Protein AF-A0A411WS70-F1 (afdb_monomer)

Secondary structure (DSSP, 8-state):
----HHHHHHHHHHHHHHHHHHHHTTPPPPHHHHHHHHHHHHHHTT------HHHHHHHHHHHPPPTTT--HHHHHHHHHHHHHHHHHHHHHH--THHHHHHHHHHHHHHHHHHHHHHHHHTTS---PPPHHHHHHHHT-HHHHHHHHHHHHHHHHHTT-S-GGG---

Solvent-accessible surface area (backbone atoms only — not comparable to full-atom values): 9480 Å² total; per-residue (Å²): 123,36,82,53,65,50,62,51,51,38,48,52,54,51,51,52,52,47,53,50,52,38,47,74,71,70,44,84,72,62,68,68,57,56,51,50,54,52,50,50,55,42,39,58,32,70,43,95,64,89,78,62,58,73,64,52,49,61,48,46,67,71,68,51,68,60,76,92,78,41,51,76,70,52,50,49,51,36,36,56,45,51,24,50,50,27,49,47,49,20,34,71,72,49,44,70,66,30,51,56,50,30,56,45,34,51,43,48,46,39,37,53,50,41,45,50,53,52,35,53,75,72,71,61,65,93,69,86,76,50,74,71,53,51,52,54,33,61,63,31,68,65,35,49,50,49,56,49,50,56,51,50,38,50,56,52,36,76,66,65,87,58,53,68,75,64,80,133

Organism: NCBI:txid321983

Structure (mmCIF, N/CA/C/O backbone):
data_AF-A0A411WS70-F1
#
_entry.id   AF-A0A411WS70-F1
#
loop_
_atom_site.group_PDB
_atom_site.id
_atom_site.type_symbol
_atom_site.label_atom_id
_atom_site.label_alt_id
_atom_site.label_comp_id
_atom_site.label_asym_id
_atom_site.label_entity_id
_atom_site.label_seq_id
_atom_site.pdbx_PDB_ins_code
_atom_site.Cartn_x
_atom_site.Cartn_y
_atom_site.Cartn_z
_atom_site.occupancy
_atom_site.B_iso_or_equiv
_atom_site.auth_seq_id
_atom_site.auth_comp_id
_atom_site.auth_asym_id
_atom_site.auth_atom_id
_atom_site.pdbx_PDB_model_num
ATOM 1 N N . MET A 1 1 ? -17.577 2.729 10.110 1.00 85.44 1 MET A N 1
ATOM 2 C CA . MET A 1 1 ? -16.434 1.959 9.592 1.00 85.44 1 MET A CA 1
ATOM 3 C C . MET A 1 1 ? -16.559 0.561 10.135 1.00 85.44 1 MET A C 1
ATOM 5 O O . MET A 1 1 ? -16.912 0.427 11.304 1.00 85.44 1 MET A O 1
ATOM 9 N N . ILE A 1 2 ? -16.330 -0.433 9.291 1.00 85.75 2 ILE A N 1
ATOM 10 C CA . ILE A 1 2 ? -16.355 -1.852 9.640 1.00 85.75 2 ILE A CA 1
ATOM 11 C C . ILE A 1 2 ? -14.935 -2.362 9.410 1.00 85.75 2 ILE A C 1
ATOM 13 O O . ILE A 1 2 ? -14.418 -2.205 8.312 1.00 85.75 2 ILE A O 1
ATOM 17 N N . PHE A 1 3 ? -14.282 -2.901 10.440 1.00 91.56 3 PHE A N 1
ATOM 18 C CA . PHE A 1 3 ? -12.948 -3.484 10.304 1.00 91.56 3 PHE A CA 1
ATOM 19 C C . PHE A 1 3 ? -12.637 -4.441 11.456 1.00 91.56 3 PHE A C 1
ATOM 21 O O . PHE A 1 3 ? -13.195 -4.324 12.546 1.00 91.56 3 PHE A O 1
ATOM 28 N N . ARG A 1 4 ? -11.707 -5.359 11.203 1.00 94.31 4 ARG A N 1
ATOM 29 C CA . ARG A 1 4 ? -10.916 -6.067 12.210 1.00 94.31 4 ARG A CA 1
ATOM 30 C C . ARG A 1 4 ? -9.586 -5.353 12.397 1.00 94.31 4 ARG A C 1
ATOM 32 O O . ARG A 1 4 ? -8.951 -4.961 11.415 1.00 94.31 4 ARG A O 1
ATOM 39 N N . GLU A 1 5 ? -9.161 -5.201 13.642 1.00 95.06 5 GLU A N 1
ATOM 40 C CA . GLU A 1 5 ? -7.946 -4.478 14.019 1.00 95.06 5 GLU A CA 1
ATOM 41 C C . GLU A 1 5 ? -6.700 -5.100 13.386 1.00 95.06 5 GLU A C 1
ATOM 43 O O . GLU A 1 5 ? -5.849 -4.385 12.866 1.00 95.06 5 GLU A O 1
ATOM 48 N N . THR A 1 6 ? -6.628 -6.433 13.348 1.00 96.06 6 THR A N 1
ATOM 49 C CA . THR A 1 6 ? -5.513 -7.168 12.736 1.00 96.06 6 THR A CA 1
ATOM 50 C C . THR A 1 6 ? -5.367 -6.866 11.248 1.00 96.06 6 THR A C 1
ATOM 52 O O . THR A 1 6 ? -4.271 -6.587 10.771 1.00 96.06 6 THR A O 1
ATOM 55 N N . GLU A 1 7 ? -6.477 -6.890 10.517 1.00 96.44 7 GLU A N 1
ATOM 56 C CA . GLU A 1 7 ? -6.531 -6.614 9.081 1.00 96.44 7 GLU A CA 1
ATOM 57 C C . GLU A 1 7 ? -6.208 -5.141 8.792 1.00 96.44 7 GLU A C 1
ATOM 59 O O . GLU A 1 7 ? -5.398 -4.848 7.912 1.00 96.44 7 GLU A O 1
ATOM 64 N N . LEU A 1 8 ? -6.769 -4.215 9.578 1.00 96.44 8 LEU A N 1
ATOM 65 C CA . LEU A 1 8 ? -6.491 -2.787 9.434 1.00 96.44 8 LEU A CA 1
ATOM 66 C C . LEU A 1 8 ? -5.022 -2.461 9.736 1.00 96.44 8 LEU A C 1
ATOM 68 O O . LEU A 1 8 ? -4.406 -1.705 8.993 1.00 96.44 8 LEU A O 1
ATOM 72 N N . TYR A 1 9 ? -4.443 -3.049 10.784 1.00 97.50 9 TYR A N 1
ATOM 73 C CA . TYR A 1 9 ? -3.028 -2.885 11.117 1.00 97.50 9 TYR A CA 1
ATOM 74 C C . TYR A 1 9 ? -2.123 -3.281 9.950 1.00 97.50 9 TYR A C 1
ATOM 76 O O . TYR A 1 9 ? -1.275 -2.497 9.528 1.00 97.50 9 TYR A O 1
ATOM 84 N N . VAL A 1 10 ? -2.342 -4.475 9.394 1.00 97.19 10 VAL A N 1
ATOM 85 C CA . VAL A 1 10 ? -1.560 -4.990 8.264 1.00 97.19 10 VAL A CA 1
ATOM 86 C C . VAL A 1 10 ? -1.685 -4.065 7.049 1.00 97.19 10 VAL A C 1
ATOM 88 O O . VAL A 1 10 ? -0.673 -3.702 6.449 1.00 97.19 10 VAL A O 1
ATOM 91 N N . ALA A 1 11 ? -2.902 -3.618 6.725 1.00 97.69 11 ALA A N 1
ATOM 92 C CA . ALA A 1 11 ? -3.125 -2.686 5.624 1.00 97.69 11 ALA A CA 1
ATOM 93 C C . ALA A 1 11 ? -2.420 -1.337 5.840 1.00 97.69 11 ALA A C 1
ATOM 95 O O . ALA A 1 11 ? -1.772 -0.834 4.925 1.00 97.69 11 ALA A O 1
ATOM 96 N N . LEU A 1 12 ? -2.493 -0.761 7.045 1.00 97.56 12 LEU A N 1
ATOM 97 C CA . LEU A 1 12 ? -1.859 0.525 7.355 1.00 97.56 12 LEU A CA 1
ATOM 98 C C . LEU A 1 12 ? -0.329 0.449 7.334 1.00 97.56 12 LEU A C 1
ATOM 100 O O . LEU A 1 12 ? 0.316 1.400 6.892 1.00 97.56 12 LEU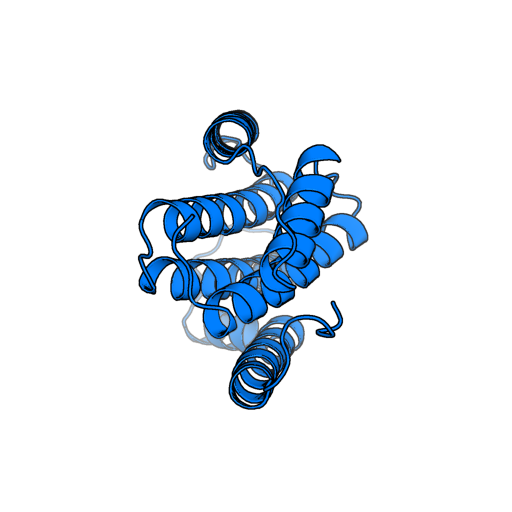 A O 1
ATOM 104 N N . LYS A 1 13 ? 0.263 -0.666 7.781 1.00 97.81 13 LYS A N 1
ATOM 105 C CA . LYS A 1 13 ? 1.712 -0.900 7.675 1.00 97.81 13 LYS A CA 1
ATOM 106 C C . LYS A 1 13 ? 2.153 -0.976 6.217 1.00 97.81 13 LYS A C 1
ATOM 108 O O . LYS A 1 13 ? 3.108 -0.298 5.838 1.00 97.81 13 LYS A O 1
ATOM 113 N N . CYS A 1 14 ? 1.426 -1.743 5.410 1.00 97.50 14 CYS A N 1
ATOM 114 C CA . CYS A 1 14 ? 1.695 -1.908 3.987 1.00 97.50 14 CYS A CA 1
ATOM 115 C C . CYS A 1 14 ? 1.565 -0.581 3.221 1.00 97.50 14 CYS A C 1
ATOM 117 O O . CYS A 1 14 ? 2.519 -0.140 2.582 1.00 97.50 14 CYS A O 1
ATOM 119 N N . ILE A 1 15 ? 0.449 0.135 3.391 1.00 97.25 15 ILE A N 1
ATOM 120 C CA . ILE A 1 15 ? 0.237 1.459 2.787 1.00 97.25 15 ILE A CA 1
ATOM 121 C C . ILE A 1 15 ? 1.281 2.461 3.274 1.00 97.25 15 ILE A C 1
ATOM 123 O O . ILE A 1 15 ? 1.810 3.227 2.477 1.00 97.25 15 ILE A O 1
ATOM 127 N N . GLY A 1 16 ? 1.635 2.443 4.561 1.00 95.69 16 GLY A N 1
ATOM 128 C CA . GLY A 1 16 ? 2.689 3.302 5.093 1.00 95.69 16 GLY A CA 1
ATOM 129 C C . GLY A 1 16 ? 4.023 3.105 4.370 1.00 95.69 16 GLY A C 1
ATOM 130 O O . GLY A 1 16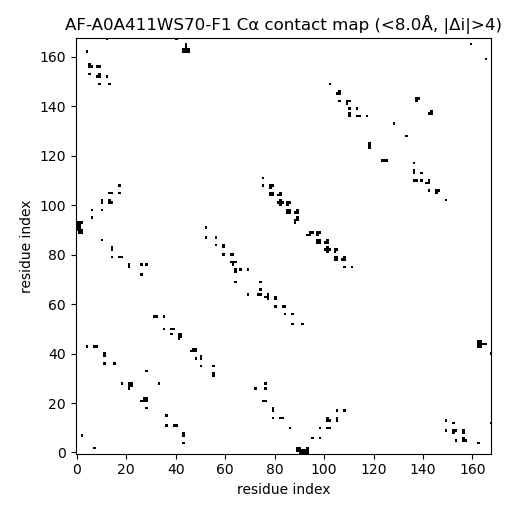 ? 4.674 4.088 4.024 1.00 95.69 16 GLY A O 1
ATOM 131 N N . ARG A 1 17 ? 4.415 1.855 4.094 1.00 95.69 17 ARG A N 1
ATOM 132 C CA . ARG A 1 17 ? 5.625 1.554 3.315 1.00 95.69 17 ARG A CA 1
ATOM 133 C C . ARG A 1 17 ? 5.499 1.964 1.852 1.00 95.69 17 ARG A C 1
ATOM 135 O O . ARG A 1 17 ? 6.454 2.516 1.316 1.00 95.69 17 ARG A O 1
ATOM 142 N N . LEU A 1 18 ? 4.339 1.750 1.236 1.00 95.12 18 LEU A N 1
ATOM 143 C CA . LEU A 1 18 ? 4.078 2.163 -0.143 1.00 95.12 18 LEU A CA 1
ATOM 144 C C . LEU A 1 18 ? 4.190 3.687 -0.305 1.00 95.12 18 LEU A C 1
ATOM 146 O O . LEU A 1 18 ? 4.885 4.163 -1.196 1.00 95.12 18 LEU A O 1
ATOM 150 N N . LEU A 1 19 ? 3.592 4.459 0.606 1.00 94.50 19 LEU A N 1
ATOM 151 C CA . LEU A 1 19 ? 3.695 5.921 0.606 1.00 94.50 19 LEU A CA 1
ATOM 152 C C . LEU A 1 19 ? 5.138 6.396 0.822 1.00 94.50 19 LEU A C 1
ATOM 154 O O . LEU A 1 19 ? 5.601 7.273 0.100 1.00 94.50 19 LEU A O 1
ATOM 158 N N . LEU A 1 20 ? 5.876 5.782 1.754 1.00 93.44 20 LEU A N 1
ATOM 159 C CA . LEU A 1 20 ? 7.298 6.083 1.959 1.00 93.44 20 LEU A CA 1
ATOM 160 C C . LEU A 1 20 ? 8.141 5.773 0.714 1.00 93.44 20 LEU A C 1
ATOM 162 O O . LEU A 1 20 ? 9.077 6.511 0.408 1.00 93.44 20 LEU A O 1
ATOM 166 N N . ASN A 1 21 ? 7.815 4.702 -0.012 1.00 93.81 21 ASN A N 1
ATOM 167 C CA . ASN A 1 21 ? 8.481 4.361 -1.263 1.00 93.81 21 ASN A CA 1
ATOM 168 C C . ASN A 1 21 ? 8.252 5.445 -2.332 1.00 93.81 21 ASN A C 1
ATOM 170 O O . ASN A 1 21 ? 9.220 5.946 -2.907 1.00 93.81 21 ASN A O 1
ATOM 174 N N . LEU A 1 22 ? 7.004 5.888 -2.525 1.00 94.31 22 LEU A N 1
ATOM 175 C CA . LEU A 1 22 ? 6.672 7.006 -3.419 1.00 94.31 22 LEU A CA 1
ATOM 176 C C . LEU A 1 22 ? 7.414 8.296 -3.022 1.00 94.31 22 LEU A C 1
ATOM 178 O O . LEU A 1 22 ? 8.059 8.930 -3.860 1.00 94.31 22 LEU A O 1
ATOM 182 N N . GLU A 1 23 ? 7.415 8.646 -1.734 1.00 92.62 23 GLU A N 1
ATOM 183 C CA . GLU A 1 23 ? 8.122 9.826 -1.220 1.00 92.62 23 GLU A CA 1
ATOM 184 C C . GLU A 1 23 ? 9.638 9.745 -1.450 1.00 92.62 23 GLU A C 1
ATOM 186 O O . GLU A 1 23 ? 10.260 10.737 -1.839 1.00 92.62 23 GLU A O 1
ATOM 191 N N . SER A 1 24 ? 10.245 8.565 -1.274 1.00 92.25 24 SER A N 1
ATOM 192 C CA . SER A 1 24 ? 11.680 8.351 -1.522 1.00 92.25 24 SER A CA 1
ATOM 193 C C . SER A 1 24 ? 12.080 8.637 -2.976 1.00 92.25 24 SER A C 1
ATOM 195 O O . SER A 1 24 ? 13.210 9.051 -3.248 1.00 92.25 24 SER A O 1
ATOM 197 N N . ARG A 1 25 ? 11.120 8.500 -3.898 1.00 90.94 25 ARG A N 1
ATOM 198 C CA . ARG A 1 25 ? 11.238 8.795 -5.330 1.00 90.94 25 ARG A CA 1
ATOM 199 C C . ARG A 1 25 ? 10.839 10.230 -5.681 1.00 90.94 25 ARG A C 1
ATOM 201 O O . ARG A 1 25 ? 10.832 10.587 -6.852 1.00 90.94 25 ARG A O 1
ATOM 208 N N . LYS A 1 26 ? 10.550 11.071 -4.681 1.00 93.12 26 LYS A N 1
ATOM 209 C CA . LYS A 1 26 ? 10.025 12.441 -4.835 1.00 93.12 26 LYS A CA 1
ATOM 210 C C . LYS A 1 26 ? 8.661 12.490 -5.536 1.00 93.12 26 LYS A C 1
ATOM 212 O O . LYS A 1 26 ? 8.277 13.538 -6.054 1.00 93.12 26 LYS A O 1
ATOM 217 N N . LEU A 1 27 ? 7.921 11.382 -5.517 1.00 92.44 27 LEU A N 1
ATOM 218 C CA . LEU A 1 27 ? 6.548 11.324 -6.000 1.00 92.44 27 LEU A CA 1
ATOM 219 C C . LEU A 1 27 ? 5.644 11.826 -4.881 1.00 92.44 27 LEU A C 1
ATOM 221 O O . LEU A 1 27 ? 5.623 11.286 -3.775 1.00 92.44 27 LEU A O 1
ATOM 225 N N . THR A 1 28 ? 4.955 12.934 -5.144 1.00 83.88 28 THR A N 1
ATOM 226 C CA . THR A 1 28 ? 4.258 13.666 -4.085 1.00 83.88 28 THR A CA 1
ATOM 227 C C . THR A 1 28 ? 2.845 13.130 -3.930 1.00 83.88 28 THR A C 1
ATOM 229 O O . THR A 1 28 ? 2.047 13.200 -4.862 1.00 83.88 28 THR A O 1
ATOM 232 N N . VAL A 1 29 ? 2.510 12.664 -2.730 1.00 87.50 29 VAL A N 1
ATOM 233 C CA . VAL A 1 29 ? 1.134 12.322 -2.365 1.00 87.50 29 VAL A CA 1
ATOM 234 C C . VAL A 1 29 ? 0.507 13.523 -1.642 1.00 87.50 29 VAL A C 1
ATOM 236 O O . VAL A 1 29 ? 1.178 14.163 -0.827 1.00 87.50 29 VAL A O 1
ATOM 239 N N . PRO A 1 30 ? -0.760 13.887 -1.916 1.00 92.06 30 PRO A N 1
ATOM 240 C CA . PRO A 1 30 ? -1.403 15.001 -1.227 1.00 92.06 30 PRO A CA 1
ATOM 241 C C . PRO A 1 30 ? -1.411 14.808 0.291 1.00 92.06 30 PRO A C 1
ATOM 243 O O . PRO A 1 30 ? -1.760 13.735 0.781 1.00 92.06 30 PRO A O 1
ATOM 246 N N . ALA A 1 31 ? -1.111 15.872 1.040 1.00 91.88 31 ALA A N 1
ATOM 247 C CA . ALA A 1 31 ? -1.008 15.824 2.500 1.00 91.88 31 ALA A CA 1
ATOM 248 C C . ALA A 1 31 ? -2.270 15.270 3.185 1.00 91.88 31 ALA A C 1
ATOM 250 O O . ALA A 1 31 ? -2.191 14.663 4.250 1.00 91.88 31 ALA A O 1
ATOM 251 N N . GLU A 1 32 ? -3.447 15.447 2.581 1.00 93.31 32 GLU A N 1
ATOM 252 C CA . GLU A 1 32 ? -4.696 14.912 3.122 1.00 93.31 32 GLU A CA 1
ATOM 253 C C . GLU A 1 32 ? -4.784 13.383 3.082 1.00 93.31 32 GLU A C 1
ATOM 255 O O . GLU A 1 32 ? -5.518 12.817 3.885 1.00 93.31 32 GLU A O 1
ATOM 260 N N . ILE A 1 33 ? -4.044 12.714 2.194 1.00 93.62 33 ILE A N 1
ATOM 261 C CA . ILE A 1 33 ? -3.921 11.252 2.194 1.00 93.62 33 ILE A CA 1
ATOM 262 C C . ILE A 1 33 ? -3.068 10.802 3.379 1.00 93.62 33 ILE A C 1
ATOM 264 O O . ILE A 1 33 ? -3.462 9.893 4.105 1.00 93.62 33 ILE A O 1
ATOM 268 N N . SER A 1 34 ? -1.944 11.476 3.631 1.00 92.06 34 SER A N 1
ATOM 269 C CA . SER A 1 34 ? -1.105 11.181 4.795 1.00 92.06 34 SER A CA 1
ATOM 270 C C . SER A 1 34 ? -1.883 11.404 6.093 1.00 92.06 34 SER A C 1
ATOM 272 O O . SER A 1 34 ? -1.900 10.530 6.954 1.00 92.06 34 SER A O 1
ATOM 274 N N . LEU A 1 35 ? -2.618 12.518 6.202 1.00 93.81 35 LEU A N 1
ATOM 275 C CA . LEU A 1 35 ? -3.507 12.781 7.340 1.00 93.81 35 LEU A CA 1
ATOM 276 C C . LEU A 1 35 ? -4.605 11.721 7.483 1.00 93.81 35 LEU A C 1
ATOM 278 O O . LEU A 1 35 ? -4.896 11.298 8.595 1.00 93.81 35 LEU A O 1
ATOM 282 N N . PHE A 1 36 ? -5.183 11.256 6.374 1.00 95.88 36 PHE A N 1
ATOM 283 C CA . PHE A 1 36 ? -6.157 10.167 6.389 1.00 95.88 36 PHE A CA 1
ATOM 284 C C . PHE A 1 36 ? -5.564 8.870 6.963 1.00 95.88 36 PHE A C 1
ATOM 286 O O . PHE A 1 36 ? -6.202 8.230 7.799 1.00 95.88 36 PHE A O 1
ATOM 293 N N . VAL A 1 37 ? -4.338 8.504 6.580 1.00 95.62 37 VAL A N 1
ATOM 294 C CA . VAL A 1 37 ? -3.639 7.336 7.143 1.00 95.62 37 VAL A CA 1
ATOM 295 C C . VAL A 1 37 ? -3.351 7.526 8.637 1.00 95.62 37 VAL A C 1
ATOM 297 O O . VAL A 1 37 ? -3.573 6.598 9.416 1.00 95.62 37 VAL A O 1
ATOM 300 N N . GLU A 1 38 ? -2.930 8.720 9.070 1.00 94.44 38 GLU A N 1
ATOM 301 C CA . GLU A 1 38 ? -2.761 9.023 10.502 1.00 94.44 38 GLU A CA 1
ATOM 302 C C . GLU A 1 38 ? -4.074 8.892 11.277 1.00 94.44 38 GLU A C 1
ATOM 304 O O . GLU A 1 38 ? -4.115 8.276 12.344 1.00 94.44 38 GLU A O 1
ATOM 309 N N . ASP A 1 39 ? -5.168 9.422 10.733 1.00 95.81 39 ASP A N 1
ATOM 310 C CA . ASP A 1 39 ? -6.483 9.337 11.360 1.00 95.81 39 ASP A CA 1
ATOM 311 C C . ASP A 1 39 ? -6.914 7.878 11.560 1.00 95.81 39 ASP A C 1
ATOM 313 O O . ASP A 1 39 ? -7.504 7.546 12.593 1.00 95.81 39 ASP A O 1
ATOM 317 N N . LEU A 1 40 ? -6.581 6.990 10.619 1.00 96.31 40 LEU A N 1
ATOM 318 C CA . LEU A 1 40 ? -6.851 5.558 10.734 1.00 96.31 40 LEU A CA 1
ATOM 319 C C . LEU A 1 40 ? -5.984 4.859 11.785 1.00 96.31 40 LEU A C 1
ATOM 321 O O . LEU A 1 40 ? -6.485 3.967 12.471 1.00 96.31 40 LEU A O 1
ATOM 325 N N . TRP A 1 41 ? -4.736 5.285 11.992 1.00 96.38 41 TRP A N 1
ATOM 326 C CA . TRP A 1 41 ? -3.932 4.814 13.126 1.00 96.38 41 TRP A CA 1
ATOM 327 C C . TRP A 1 41 ? -4.557 5.201 14.470 1.00 96.38 41 TRP A C 1
ATOM 329 O O . TRP A 1 41 ? -4.563 4.400 15.406 1.00 96.38 41 TRP A O 1
ATOM 339 N N . LEU A 1 42 ? -5.126 6.406 14.578 1.00 95.00 42 LEU A N 1
ATOM 340 C CA . LEU A 1 42 ? -5.844 6.828 15.786 1.00 95.00 42 LEU A CA 1
ATOM 341 C C . LEU A 1 42 ? -7.106 5.984 16.011 1.00 95.00 42 LEU A C 1
ATOM 343 O O . LEU A 1 42 ? -7.374 5.563 17.137 1.00 95.00 42 LEU A O 1
ATOM 347 N N . VAL A 1 43 ? -7.849 5.690 14.941 1.00 94.75 43 VAL A N 1
ATOM 348 C CA . VAL A 1 43 ? -9.023 4.802 14.980 1.00 94.75 43 VAL A CA 1
ATOM 349 C C . VAL A 1 43 ? -8.638 3.394 15.425 1.00 94.75 43 VAL A C 1
ATOM 351 O O . VAL A 1 43 ? -9.315 2.836 16.286 1.00 94.75 43 VAL A O 1
ATOM 354 N N . LEU A 1 44 ? -7.547 2.838 14.888 1.00 94.94 44 LEU A N 1
ATOM 355 C CA . LEU A 1 44 ? -7.035 1.524 15.279 1.00 94.94 44 LEU A CA 1
ATOM 356 C C . LEU A 1 44 ? -6.709 1.470 16.780 1.00 94.94 44 LEU A C 1
ATOM 358 O O . LEU A 1 44 ? -6.991 0.474 17.436 1.00 94.94 44 LEU A O 1
ATOM 362 N N . ARG A 1 45 ? -6.204 2.572 17.350 1.00 95.31 45 ARG A N 1
ATOM 363 C CA . ARG A 1 45 ? -5.960 2.728 18.797 1.00 95.31 45 ARG A CA 1
ATOM 364 C C . ARG A 1 45 ? -7.230 2.949 19.632 1.00 95.31 45 ARG A C 1
ATOM 366 O O . ARG A 1 45 ? -7.142 3.300 20.807 1.00 95.31 45 ARG A O 1
ATOM 373 N N . GLY A 1 46 ? -8.415 2.798 19.044 1.00 91.06 46 GLY A N 1
ATOM 374 C CA . GLY A 1 46 ? -9.700 2.989 19.717 1.00 91.06 46 GLY A CA 1
ATOM 375 C C . GLY A 1 46 ? -10.077 4.454 19.954 1.00 91.06 46 GLY A C 1
ATOM 376 O O . GLY A 1 46 ? -11.040 4.730 20.676 1.00 91.06 46 GLY A O 1
ATOM 377 N N . GLN A 1 47 ? -9.357 5.415 19.362 1.00 91.25 47 GLN A N 1
ATOM 378 C CA . GLN A 1 47 ? -9.727 6.822 19.480 1.00 91.25 47 GLN A CA 1
ATOM 379 C C . GLN A 1 47 ? -10.954 7.124 18.620 1.00 91.25 47 GLN A C 1
ATOM 381 O O . GLN A 1 47 ? -11.058 6.722 17.459 1.00 91.25 47 GLN A O 1
ATOM 386 N N . LYS A 1 48 ? -11.900 7.883 19.184 1.00 83.50 48 LYS A N 1
ATOM 387 C CA . LYS A 1 48 ? -13.079 8.352 18.450 1.00 83.50 48 LYS A CA 1
ATOM 388 C C . LYS A 1 48 ? -12.672 9.462 17.484 1.00 83.50 48 LYS A C 1
ATOM 390 O O . LYS A 1 48 ? -12.745 10.636 17.834 1.00 83.50 48 LYS A O 1
ATOM 395 N N . ASN A 1 49 ? -12.280 9.082 16.274 1.00 86.38 49 ASN A N 1
ATOM 396 C CA . ASN A 1 49 ? -11.975 10.017 15.199 1.00 86.38 49 ASN A CA 1
ATOM 397 C C . ASN A 1 49 ? -13.022 9.933 14.076 1.00 86.38 49 ASN A C 1
ATOM 399 O O . ASN A 1 49 ? -13.575 8.866 13.795 1.00 86.38 49 ASN A O 1
ATOM 403 N N . ARG A 1 50 ? -13.336 11.071 13.448 1.00 84.06 50 ARG A N 1
ATOM 404 C CA . ARG A 1 50 ? -14.271 11.133 12.317 1.00 84.06 50 ARG A CA 1
ATOM 405 C C . ARG A 1 50 ? -13.488 11.100 11.015 1.00 84.06 50 ARG A C 1
ATOM 407 O O . ARG A 1 50 ? -12.975 12.121 10.576 1.00 84.06 50 ARG A O 1
ATOM 414 N N . VAL A 1 51 ? -13.487 9.943 10.368 1.00 90.31 51 VAL A N 1
ATOM 415 C CA . VAL A 1 51 ? -12.822 9.753 9.078 1.00 90.31 51 VAL A CA 1
ATOM 416 C C . VAL A 1 51 ? -13.815 9.966 7.936 1.00 90.31 51 VAL A C 1
ATOM 418 O O . VAL A 1 51 ? -14.837 9.284 7.843 1.00 90.31 51 VAL A O 1
ATOM 421 N N . ALA A 1 52 ? -13.531 10.928 7.058 1.00 90.94 52 ALA A N 1
ATOM 422 C CA . ALA A 1 52 ? -14.400 11.285 5.938 1.00 90.94 52 ALA A CA 1
ATOM 423 C C . ALA A 1 52 ? -14.137 10.402 4.702 1.00 90.94 52 ALA A C 1
ATOM 425 O O . ALA A 1 52 ? -13.688 10.905 3.672 1.00 90.94 52 ALA A O 1
ATOM 426 N N . LEU A 1 53 ? -14.442 9.101 4.799 1.00 93.06 53 LEU A N 1
ATOM 427 C CA . LEU A 1 53 ? -14.142 8.101 3.758 1.00 93.06 53 LEU A CA 1
ATOM 428 C C . LEU A 1 53 ? -14.581 8.539 2.354 1.00 93.06 53 LEU A C 1
ATOM 430 O O . LEU A 1 53 ? -13.748 8.641 1.467 1.00 93.06 53 LEU A O 1
ATOM 434 N N . THR A 1 54 ? -15.849 8.919 2.167 1.00 93.62 54 THR A N 1
ATOM 435 C CA . THR A 1 54 ? -16.385 9.344 0.857 1.00 93.62 54 THR A CA 1
ATOM 436 C C . THR A 1 54 ? -15.698 10.587 0.283 1.00 93.62 54 THR A C 1
ATOM 438 O O . THR A 1 54 ? -15.662 10.781 -0.929 1.00 93.62 54 THR A O 1
ATOM 441 N N . LYS A 1 55 ? -15.180 11.477 1.140 1.00 93.50 55 LYS A N 1
ATOM 442 C CA . LYS A 1 55 ? -14.461 12.674 0.684 1.00 93.50 55 LYS A CA 1
ATOM 443 C C . LYS A 1 55 ? -13.080 12.298 0.153 1.00 93.50 55 LYS A C 1
ATOM 445 O O . LYS A 1 55 ? -12.662 12.861 -0.855 1.00 93.50 55 LYS A O 1
ATOM 450 N N . ILE A 1 56 ? -12.386 11.403 0.854 1.00 95.19 56 ILE A N 1
ATOM 451 C CA . ILE A 1 56 ? -11.067 10.917 0.445 1.00 95.19 56 ILE A CA 1
ATOM 452 C C . ILE A 1 56 ? -11.187 10.076 -0.823 1.00 95.19 56 ILE A C 1
ATOM 454 O O . ILE A 1 56 ? -10.438 10.312 -1.759 1.00 95.19 56 ILE A O 1
ATOM 458 N N . ASP A 1 57 ? -12.188 9.205 -0.895 1.00 94.75 57 ASP A N 1
ATOM 459 C CA . ASP A 1 57 ? -12.464 8.348 -2.050 1.00 94.75 57 ASP A CA 1
ATOM 460 C C . ASP A 1 57 ? -12.613 9.154 -3.349 1.00 94.75 57 ASP A C 1
ATOM 462 O O . ASP A 1 57 ? -11.793 9.063 -4.256 1.00 94.75 57 ASP A O 1
ATOM 466 N N . ARG A 1 58 ? -13.542 10.120 -3.360 1.00 94.81 58 ARG A N 1
ATOM 467 C CA . ARG A 1 58 ? -13.730 11.050 -4.490 1.00 94.81 58 ARG A CA 1
ATOM 468 C C . ARG A 1 58 ? -12.499 11.881 -4.826 1.00 94.81 58 ARG A C 1
ATOM 470 O O . ARG A 1 58 ? -12.419 12.450 -5.913 1.00 94.81 58 ARG A O 1
ATOM 477 N N . LYS A 1 59 ? -11.603 12.092 -3.860 1.00 95.00 59 LYS A N 1
ATOM 478 C CA . LYS A 1 59 ? -10.351 12.807 -4.103 1.00 95.00 59 LYS A CA 1
ATOM 479 C C . LYS A 1 59 ? -9.361 11.887 -4.807 1.00 95.00 59 LYS A C 1
ATOM 481 O O . LYS A 1 59 ? -8.777 12.331 -5.784 1.00 95.00 59 LYS A O 1
ATOM 486 N N . ILE A 1 60 ? -9.225 10.645 -4.351 1.00 95.00 60 ILE A N 1
ATOM 487 C CA . ILE A 1 60 ? -8.395 9.621 -4.989 1.00 95.00 60 ILE A CA 1
ATOM 488 C C . ILE A 1 60 ? -8.848 9.388 -6.435 1.00 95.00 60 ILE A C 1
ATOM 490 O O . ILE A 1 60 ? -8.028 9.502 -7.338 1.00 95.00 60 ILE A O 1
ATOM 494 N N . GLU A 1 61 ? -10.150 9.209 -6.675 1.00 94.19 61 GLU A N 1
ATOM 495 C CA . GLU A 1 61 ? -10.718 9.032 -8.025 1.00 94.19 61 GLU A CA 1
ATOM 496 C C . GLU A 1 61 ? -10.317 10.141 -9.012 1.00 94.19 61 GLU A C 1
ATOM 498 O O . GLU A 1 61 ? -10.183 9.898 -10.204 1.00 94.19 61 GLU A O 1
ATOM 503 N N . ARG A 1 62 ? -10.129 11.376 -8.532 1.00 94.56 62 ARG A N 1
ATOM 504 C CA . ARG A 1 62 ? -9.740 12.528 -9.367 1.00 94.56 62 ARG A CA 1
ATOM 505 C C . ARG A 1 62 ? -8.236 12.661 -9.573 1.00 94.56 62 ARG A C 1
ATOM 507 O O . ARG A 1 62 ? -7.822 13.498 -10.370 1.00 94.56 62 ARG A O 1
ATOM 514 N N . LEU A 1 63 ? -7.443 11.954 -8.775 1.00 93.94 63 LEU A N 1
ATOM 515 C CA . LEU A 1 63 ? -5.984 11.977 -8.831 1.00 93.94 63 LEU A CA 1
ATOM 516 C C . LEU A 1 63 ? -5.429 10.833 -9.676 1.00 93.94 63 LEU A C 1
ATOM 518 O O . LEU A 1 63 ? -4.295 10.941 -10.130 1.00 93.94 63 LEU A O 1
ATOM 522 N N . ILE A 1 64 ? -6.208 9.766 -9.861 1.00 93.25 64 ILE A N 1
ATOM 523 C CA . ILE A 1 64 ? -5.851 8.658 -10.741 1.00 93.25 64 ILE A CA 1
ATOM 524 C C . ILE A 1 64 ? -5.808 9.170 -12.182 1.00 93.25 64 ILE A C 1
ATOM 526 O O . ILE A 1 64 ? -6.775 9.750 -12.680 1.00 93.25 64 ILE A O 1
ATOM 530 N N . VAL A 1 65 ? -4.664 8.966 -12.828 1.00 92.31 65 VAL A N 1
ATOM 531 C CA . VAL A 1 65 ? -4.455 9.256 -14.253 1.00 92.31 65 VAL A CA 1
ATOM 532 C C . VAL A 1 65 ? -4.874 8.034 -15.071 1.00 92.31 65 VAL A C 1
ATOM 534 O O . VAL A 1 65 ? -4.748 6.911 -14.590 1.00 92.31 65 VAL A O 1
ATOM 537 N N . ASP A 1 66 ? -5.379 8.233 -16.289 1.00 91.06 66 ASP A N 1
ATOM 538 C CA . ASP A 1 66 ? -5.668 7.123 -17.203 1.00 91.06 66 ASP A CA 1
ATOM 539 C C . ASP A 1 66 ? -4.378 6.341 -17.506 1.00 91.06 66 ASP A C 1
ATOM 541 O O . ASP A 1 66 ? -3.373 6.925 -17.907 1.00 91.06 66 ASP A O 1
ATOM 545 N N . GLU A 1 67 ? -4.399 5.021 -17.316 1.00 85.06 67 GLU A N 1
ATOM 546 C CA . GLU A 1 67 ? -3.237 4.146 -17.511 1.00 85.06 67 GLU A CA 1
ATOM 547 C C . GLU A 1 67 ? -2.705 4.165 -18.947 1.00 85.06 67 GLU A C 1
ATOM 549 O O . GLU A 1 67 ? -1.527 3.893 -19.162 1.00 85.06 67 GLU A O 1
ATOM 554 N N . GLN A 1 68 ? -3.547 4.502 -19.928 1.00 85.75 68 GLN A N 1
ATOM 555 C CA . GLN A 1 68 ? -3.120 4.615 -21.325 1.00 85.75 68 GLN A CA 1
ATOM 556 C C . GLN A 1 68 ? -2.247 5.849 -21.581 1.00 85.75 68 GLN A C 1
ATOM 558 O O . GLN A 1 68 ? -1.425 5.830 -22.497 1.00 85.75 68 GLN A O 1
ATOM 563 N N . ASP A 1 69 ? -2.415 6.890 -20.765 1.00 86.88 69 ASP A N 1
ATOM 564 C CA . ASP A 1 69 ? -1.689 8.157 -20.870 1.00 86.88 69 ASP A CA 1
ATOM 565 C C . ASP A 1 69 ? -0.613 8.313 -19.777 1.00 86.88 69 ASP A C 1
ATOM 567 O O . ASP A 1 69 ? 0.187 9.248 -19.832 1.00 86.88 69 ASP A O 1
ATOM 571 N N . ALA A 1 70 ? -0.580 7.409 -18.793 1.00 88.31 70 ALA A N 1
ATOM 572 C CA . ALA A 1 70 ? 0.305 7.486 -17.639 1.00 88.31 70 ALA A CA 1
ATOM 573 C C . ALA A 1 70 ? 1.750 7.080 -17.972 1.00 88.31 70 ALA A C 1
ATOM 575 O O . ALA A 1 70 ? 2.032 5.994 -18.487 1.00 88.31 70 ALA A O 1
ATOM 576 N N . GLY A 1 71 ? 2.701 7.938 -17.600 1.00 90.75 71 GLY A N 1
ATOM 577 C CA . GLY A 1 71 ? 4.114 7.578 -17.541 1.00 90.75 71 GLY A CA 1
ATOM 578 C C . GLY A 1 71 ? 4.432 6.649 -16.363 1.00 90.75 71 GLY A C 1
ATOM 579 O O . GLY A 1 71 ? 3.616 6.422 -15.475 1.00 90.75 71 GLY A O 1
ATOM 580 N N . PHE A 1 72 ? 5.671 6.151 -16.299 1.00 91.25 72 PHE A N 1
ATOM 581 C CA . PHE A 1 72 ? 6.123 5.247 -15.230 1.00 91.25 72 PHE A CA 1
ATOM 582 C C . PHE A 1 72 ? 5.824 5.769 -13.812 1.00 91.25 72 PHE A C 1
ATOM 584 O O . PHE A 1 72 ? 5.289 5.041 -12.976 1.00 91.25 72 PHE A O 1
ATOM 591 N N . GLU A 1 73 ? 6.146 7.036 -13.547 1.00 94.00 73 GLU A N 1
ATOM 592 C CA . GLU A 1 73 ? 5.929 7.668 -12.242 1.00 94.00 73 GLU A CA 1
ATOM 593 C C . GLU A 1 73 ? 4.439 7.804 -11.898 1.00 94.00 73 GLU A C 1
ATOM 595 O O . GLU A 1 73 ? 4.044 7.552 -10.761 1.00 94.00 73 GLU A O 1
ATOM 600 N N . GLU A 1 74 ? 3.603 8.155 -12.876 1.00 94.19 74 GLU A N 1
ATOM 601 C CA . GLU A 1 74 ? 2.153 8.284 -12.700 1.00 94.19 74 GLU A CA 1
ATOM 602 C C . GLU A 1 74 ? 1.514 6.919 -12.438 1.00 94.19 74 GLU A C 1
ATOM 604 O O . GLU A 1 74 ? 0.722 6.785 -11.506 1.00 94.19 74 GLU A O 1
ATOM 609 N N . SER A 1 75 ? 1.936 5.879 -13.163 1.00 92.94 75 SER A N 1
ATOM 610 C CA . SER A 1 75 ? 1.493 4.503 -12.924 1.00 92.94 75 SER A CA 1
ATOM 611 C C . SER A 1 75 ? 1.882 4.006 -11.529 1.00 92.94 75 SER A C 1
ATOM 613 O O . SER A 1 75 ? 1.074 3.360 -10.864 1.00 92.94 75 SER A O 1
ATOM 615 N N . LEU A 1 76 ? 3.077 4.343 -11.029 1.00 94.19 76 LEU A N 1
ATOM 616 C CA . LEU A 1 76 ? 3.461 4.028 -9.645 1.00 94.19 76 LEU A CA 1
ATOM 617 C C . LEU A 1 76 ? 2.559 4.724 -8.621 1.00 94.19 76 LEU A C 1
ATOM 619 O O . LEU A 1 76 ? 2.123 4.106 -7.648 1.00 94.19 76 LEU A O 1
ATOM 623 N N . VAL A 1 77 ? 2.257 6.005 -8.836 1.00 95.25 77 VAL A N 1
ATOM 624 C CA . VAL A 1 77 ? 1.360 6.762 -7.955 1.00 95.25 77 VAL A CA 1
ATOM 625 C C . VAL A 1 77 ? -0.062 6.184 -7.987 1.00 95.25 77 VAL A C 1
ATOM 627 O O . VAL A 1 77 ? -0.672 6.027 -6.926 1.00 95.25 77 VAL A O 1
ATOM 630 N N . ASN A 1 78 ? -0.563 5.795 -9.164 1.00 94.94 78 ASN A N 1
ATOM 631 C CA . ASN A 1 78 ? -1.865 5.146 -9.323 1.00 94.94 78 ASN A CA 1
ATOM 632 C C . ASN A 1 78 ? -1.985 3.866 -8.486 1.00 94.94 78 ASN A C 1
ATOM 634 O O . ASN A 1 78 ? -3.000 3.684 -7.821 1.00 94.94 78 ASN A O 1
ATOM 638 N N . ARG A 1 79 ? -0.944 3.026 -8.413 1.00 93.88 79 ARG A N 1
ATOM 639 C CA . ARG A 1 79 ? -0.949 1.826 -7.547 1.00 93.88 79 ARG A CA 1
ATOM 640 C C . ARG A 1 79 ? -1.125 2.176 -6.068 1.00 93.88 79 ARG A C 1
ATOM 642 O O . ARG A 1 79 ? -1.913 1.553 -5.357 1.00 93.88 79 ARG A O 1
ATOM 649 N N . GLY A 1 80 ? -0.466 3.245 -5.611 1.00 95.38 80 GLY A N 1
ATOM 650 C CA . GLY A 1 80 ? -0.693 3.821 -4.281 1.00 95.38 80 GLY A CA 1
ATOM 651 C C . GLY A 1 80 ? -2.152 4.211 -4.045 1.00 95.38 80 GLY A C 1
ATOM 652 O O . GLY A 1 80 ? -2.728 3.911 -2.996 1.00 95.38 80 GLY A O 1
ATOM 653 N N . TYR A 1 81 ? -2.770 4.845 -5.038 1.00 96.38 81 TYR A N 1
ATOM 654 C CA . TYR A 1 81 ? -4.179 5.223 -5.007 1.00 96.38 81 TYR A CA 1
ATOM 655 C C . TYR A 1 81 ? -5.130 4.026 -5.039 1.00 96.38 81 TYR A C 1
ATOM 657 O O . TYR A 1 81 ? -6.076 4.008 -4.253 1.00 96.38 81 TYR A O 1
ATOM 665 N N . TYR A 1 82 ? -4.858 2.993 -5.834 1.00 95.81 82 TYR A N 1
ATOM 666 C CA . TYR A 1 82 ? -5.653 1.765 -5.856 1.00 95.81 82 TYR A CA 1
ATOM 667 C C . TYR A 1 82 ? -5.610 1.021 -4.520 1.00 95.81 82 TYR A C 1
ATOM 669 O O . TYR A 1 82 ? -6.658 0.604 -4.016 1.00 95.81 82 TYR A O 1
ATOM 677 N N . ALA A 1 83 ? -4.440 0.943 -3.876 1.00 97.12 83 ALA A N 1
ATOM 678 C CA . ALA A 1 83 ? -4.319 0.402 -2.523 1.00 97.12 83 ALA A CA 1
ATOM 679 C C . ALA A 1 83 ? -5.169 1.203 -1.515 1.00 97.12 83 ALA A C 1
ATOM 681 O O . ALA A 1 83 ? -5.884 0.631 -0.688 1.00 97.12 83 ALA A O 1
ATOM 682 N N . LEU A 1 84 ? -5.160 2.535 -1.601 1.00 97.12 84 LEU A N 1
ATOM 683 C CA . LEU A 1 84 ? -5.983 3.391 -0.741 1.00 97.12 84 LEU A CA 1
ATOM 684 C C . LEU A 1 84 ? -7.486 3.234 -1.015 1.00 97.12 84 LEU A C 1
ATOM 686 O O . LEU A 1 84 ? -8.266 3.176 -0.064 1.00 97.12 84 L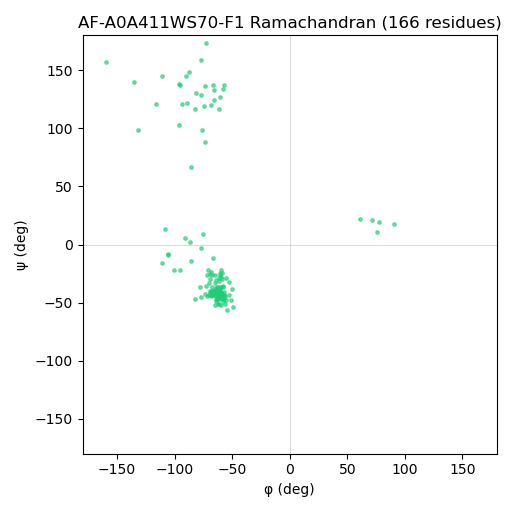EU A O 1
ATOM 690 N N . SER A 1 85 ? -7.904 3.116 -2.276 1.00 95.88 85 SER A N 1
ATOM 691 C CA . SER A 1 85 ? -9.297 2.828 -2.641 1.00 95.88 85 SER A CA 1
ATOM 692 C C . SER A 1 85 ? -9.746 1.465 -2.109 1.00 95.88 85 SER A C 1
ATOM 694 O O . SER A 1 85 ? -10.828 1.359 -1.531 1.00 95.88 85 SER A O 1
ATOM 696 N N . CYS A 1 86 ? -8.893 0.437 -2.183 1.00 96.88 86 CYS A N 1
ATOM 697 C CA . CYS A 1 86 ? -9.169 -0.866 -1.574 1.00 96.88 86 CYS A CA 1
ATOM 698 C C . CYS A 1 86 ? -9.309 -0.768 -0.047 1.00 96.88 86 CYS A C 1
ATOM 700 O O . CYS A 1 86 ? -10.208 -1.381 0.532 1.00 96.88 86 CYS A O 1
ATOM 702 N N . LEU A 1 87 ? -8.476 0.039 0.621 1.00 97.38 87 LEU A N 1
ATOM 703 C CA . LEU A 1 87 ? -8.615 0.306 2.055 1.00 97.38 87 LEU A CA 1
ATOM 704 C C . LEU A 1 87 ? -9.942 0.997 2.382 1.00 97.38 87 LEU A C 1
ATOM 706 O O . LEU A 1 87 ? -10.598 0.645 3.362 1.00 97.38 87 LEU A O 1
ATOM 710 N N . ILE A 1 88 ? -10.360 1.971 1.577 1.00 96.38 88 ILE A N 1
ATOM 711 C CA . ILE A 1 88 ? -11.640 2.655 1.773 1.00 96.38 88 ILE A CA 1
ATOM 712 C C . ILE A 1 88 ? -12.801 1.677 1.611 1.00 96.38 88 ILE A C 1
ATOM 714 O O . ILE A 1 88 ? -13.675 1.649 2.478 1.00 96.38 88 ILE A O 1
ATOM 718 N N . LEU A 1 89 ? -12.779 0.849 0.564 1.00 94.81 89 LEU A N 1
ATOM 719 C CA . LEU A 1 89 ? -13.785 -0.184 0.330 1.00 94.81 89 LEU A CA 1
ATOM 720 C C . LEU A 1 89 ? -13.865 -1.154 1.515 1.00 94.81 89 LEU A C 1
ATOM 722 O O . LEU A 1 89 ? -14.947 -1.405 2.045 1.00 94.81 89 LEU A O 1
ATOM 726 N N . TYR A 1 90 ? -12.713 -1.614 2.010 1.00 96.44 90 TYR A N 1
ATOM 727 C CA . TYR A 1 90 ? -12.636 -2.432 3.218 1.00 96.44 90 TYR A CA 1
ATOM 728 C C . TYR A 1 90 ? -13.296 -1.743 4.420 1.00 96.44 90 TYR A C 1
ATOM 730 O O . TYR A 1 90 ? -14.121 -2.345 5.099 1.00 96.44 90 TYR A O 1
ATOM 738 N N . LEU A 1 91 ? -12.988 -0.469 4.672 1.00 95.56 91 LEU A N 1
ATOM 739 C CA . LEU A 1 91 ? -13.531 0.281 5.810 1.00 95.56 91 LEU A CA 1
ATOM 740 C C . LEU A 1 91 ? -15.035 0.579 5.691 1.00 95.56 91 LEU A C 1
ATOM 742 O O . LEU A 1 91 ? -15.699 0.812 6.714 1.00 95.56 91 LEU A O 1
ATOM 746 N N . GLN A 1 92 ? -15.563 0.629 4.467 1.00 93.94 92 GLN A N 1
ATOM 747 C CA . GLN A 1 92 ? -16.980 0.847 4.179 1.00 93.94 92 GLN A CA 1
ATOM 748 C C . GLN A 1 92 ? -17.789 -0.449 4.292 1.00 93.94 92 GLN A C 1
ATOM 750 O O . GLN A 1 92 ? -18.833 -0.449 4.945 1.00 93.94 92 GLN A O 1
ATOM 755 N N . GLU A 1 93 ? -17.295 -1.537 3.701 1.00 92.62 93 GLU A N 1
ATOM 756 C CA . GLU A 1 93 ? -18.068 -2.763 3.468 1.00 92.62 93 GLU A CA 1
ATOM 757 C C . GLU A 1 93 ? -17.612 -3.952 4.329 1.00 92.62 93 GLU A C 1
ATOM 759 O O . GLU A 1 93 ? -18.340 -4.930 4.481 1.00 92.62 93 GLU A O 1
ATOM 764 N N . GLY A 1 94 ? -16.425 -3.885 4.936 1.00 89.44 94 GLY A N 1
ATOM 765 C CA . GLY A 1 94 ? -15.843 -4.981 5.716 1.00 89.44 94 GLY A CA 1
ATOM 766 C C . GLY A 1 94 ? -15.375 -6.164 4.861 1.00 89.44 94 GLY A C 1
ATOM 767 O O . GLY A 1 94 ? -15.261 -7.281 5.365 1.00 89.44 94 GLY A O 1
ATOM 768 N N . HIS A 1 95 ? -15.133 -5.954 3.565 1.00 89.88 95 HIS A N 1
ATOM 769 C CA . HIS A 1 95 ? -14.728 -7.002 2.630 1.00 89.88 95 HIS A CA 1
ATOM 770 C C . HIS A 1 95 ? -13.252 -7.376 2.820 1.00 89.88 95 HIS A C 1
ATOM 772 O O . HIS A 1 95 ? -12.363 -6.724 2.282 1.00 89.88 95 HIS A O 1
ATOM 778 N N . SER A 1 96 ? -12.963 -8.458 3.550 1.00 88.19 96 SER A N 1
ATOM 779 C CA . SER A 1 96 ? -11.576 -8.876 3.826 1.00 88.19 96 SER A CA 1
ATOM 780 C C . SER A 1 96 ? -10.739 -9.176 2.567 1.00 88.19 96 SER A C 1
ATOM 782 O O . SER A 1 96 ? -9.516 -9.092 2.630 1.00 88.19 96 SER A O 1
ATOM 784 N N . LEU A 1 97 ? -11.357 -9.478 1.414 1.00 92.38 97 LEU A N 1
ATOM 785 C CA . LEU A 1 97 ? -10.638 -9.612 0.133 1.00 92.38 97 LEU A CA 1
ATOM 786 C C . LEU A 1 97 ? -9.944 -8.309 -0.287 1.00 92.38 97 LEU A C 1
ATOM 788 O O . LEU A 1 97 ? -8.859 -8.352 -0.857 1.00 92.38 97 LEU A O 1
ATOM 792 N N . SER A 1 98 ? -10.498 -7.148 0.071 1.00 94.00 98 SER A N 1
ATOM 793 C CA . SER A 1 98 ? -9.864 -5.853 -0.178 1.00 94.00 98 SER A CA 1
ATOM 794 C C . SER A 1 98 ? -8.492 -5.741 0.491 1.00 94.00 98 SER A C 1
ATOM 796 O O . SER A 1 98 ? -7.611 -5.091 -0.055 1.00 94.00 98 SER A O 1
ATOM 798 N N . ILE A 1 99 ? -8.260 -6.426 1.619 1.00 95.81 99 ILE A N 1
ATOM 799 C CA . ILE A 1 99 ? -6.934 -6.481 2.254 1.00 95.81 99 ILE A CA 1
ATOM 800 C C . ILE A 1 99 ? -5.929 -7.204 1.362 1.00 95.81 99 ILE A C 1
ATOM 802 O O . ILE A 1 99 ? -4.795 -6.758 1.243 1.00 95.81 99 ILE A O 1
ATOM 806 N N . GLN A 1 100 ? -6.333 -8.301 0.719 1.00 95.62 100 GLN A N 1
ATOM 807 C CA . GLN A 1 100 ? -5.451 -9.029 -0.194 1.00 95.62 100 GLN A CA 1
ATOM 808 C C . GLN A 1 100 ? -5.059 -8.151 -1.384 1.00 95.62 100 GLN A C 1
ATOM 810 O O . GLN A 1 100 ? -3.887 -8.119 -1.733 1.00 95.62 100 GLN A O 1
ATOM 815 N N . HIS A 1 101 ? -6.000 -7.372 -1.922 1.00 96.50 101 HIS A N 1
ATOM 816 C CA . HIS A 1 101 ? -5.707 -6.415 -2.989 1.00 96.50 101 HIS A CA 1
ATOM 817 C C . HIS A 1 101 ? -4.741 -5.308 -2.548 1.00 96.50 101 HIS A C 1
ATOM 819 O O . HIS A 1 101 ? -3.811 -5.013 -3.281 1.00 96.50 101 HIS A O 1
ATOM 825 N N . ILE A 1 102 ? -4.876 -4.755 -1.335 1.00 97.50 102 ILE A N 1
ATOM 826 C CA . ILE A 1 102 ? -3.910 -3.767 -0.805 1.00 97.50 102 ILE A CA 1
ATOM 827 C C . ILE A 1 102 ? -2.491 -4.342 -0.778 1.00 97.50 102 ILE A C 1
ATOM 829 O O . ILE A 1 102 ? -1.536 -3.675 -1.170 1.00 97.50 102 ILE A O 1
ATOM 833 N N . LEU A 1 103 ? -2.358 -5.574 -0.282 1.00 97.38 103 LEU A N 1
ATOM 834 C CA . LEU A 1 103 ? -1.069 -6.251 -0.184 1.00 97.38 103 LEU A CA 1
ATOM 835 C C . LEU A 1 103 ? -0.469 -6.536 -1.563 1.00 97.38 103 LEU A C 1
ATOM 837 O O . LEU A 1 103 ? 0.739 -6.383 -1.738 1.00 97.38 103 LEU A O 1
ATOM 841 N N . GLU A 1 104 ? -1.312 -6.918 -2.521 1.00 96.94 104 GLU A N 1
ATOM 842 C CA . GLU A 1 104 ? -0.900 -7.178 -3.897 1.00 96.94 104 GLU A CA 1
ATOM 843 C C . GLU A 1 104 ? -0.472 -5.896 -4.613 1.00 96.94 104 GLU A C 1
ATOM 845 O O . GLU A 1 104 ? 0.596 -5.884 -5.206 1.00 96.94 104 GLU A O 1
ATOM 850 N N . GLU A 1 105 ? -1.213 -4.791 -4.481 1.00 95.75 105 GLU A N 1
ATOM 851 C CA . GLU A 1 105 ? -0.835 -3.500 -5.078 1.00 95.75 105 GLU A CA 1
ATOM 852 C C . GLU A 1 105 ? 0.537 -3.010 -4.594 1.00 95.75 105 GLU A C 1
ATOM 854 O O . GLU A 1 105 ? 1.316 -2.441 -5.361 1.00 95.75 105 GLU A O 1
ATOM 859 N N . ALA A 1 106 ? 0.878 -3.260 -3.327 1.00 95.88 106 ALA A N 1
ATOM 860 C CA . ALA A 1 106 ? 2.201 -2.929 -2.814 1.00 95.88 106 ALA A CA 1
ATOM 861 C C . ALA A 1 106 ? 3.304 -3.800 -3.435 1.00 95.88 106 ALA A C 1
ATOM 863 O O . ALA A 1 106 ? 4.358 -3.275 -3.794 1.00 95.88 106 ALA A O 1
ATOM 864 N N . LEU A 1 107 ? 3.074 -5.110 -3.586 1.00 96.75 107 LEU A N 1
ATOM 865 C CA . LEU A 1 107 ? 4.020 -6.002 -4.269 1.00 96.75 107 LEU A CA 1
ATOM 866 C C . LEU A 1 107 ? 4.181 -5.611 -5.732 1.00 96.75 107 LEU A C 1
ATOM 868 O O . LEU A 1 107 ? 5.296 -5.512 -6.237 1.00 96.75 107 LEU A O 1
ATOM 872 N N . GLU A 1 108 ? 3.064 -5.330 -6.380 1.00 95.38 108 GLU A N 1
ATOM 873 C CA . GLU A 1 108 ? 2.995 -4.951 -7.773 1.00 95.38 108 GLU A CA 1
ATOM 874 C C . GLU A 1 108 ? 3.685 -3.603 -8.035 1.00 95.38 108 GLU A C 1
ATOM 876 O O . GLU A 1 108 ? 4.345 -3.438 -9.058 1.00 95.38 108 GLU A O 1
ATOM 881 N N . SER A 1 109 ? 3.655 -2.665 -7.082 1.00 95.12 109 SER A N 1
ATOM 882 C CA . SER A 1 109 ? 4.487 -1.458 -7.148 1.00 95.12 109 SER A CA 1
ATOM 883 C C . SER A 1 109 ? 5.978 -1.800 -7.238 1.00 95.12 109 SER A C 1
ATOM 885 O O . SER A 1 109 ? 6.679 -1.221 -8.064 1.00 95.12 109 SER A O 1
ATOM 887 N N . PHE A 1 110 ? 6.477 -2.739 -6.429 1.00 95.25 110 PHE A N 1
ATOM 888 C CA . PHE A 1 110 ? 7.890 -3.134 -6.466 1.00 95.25 110 PHE A CA 1
ATOM 889 C C . PHE A 1 110 ? 8.239 -3.970 -7.702 1.00 95.25 110 PHE A C 1
ATOM 891 O O . PHE A 1 110 ? 9.318 -3.785 -8.264 1.00 95.25 110 PHE A O 1
ATOM 898 N N . ARG A 1 111 ? 7.331 -4.837 -8.167 1.00 95.06 111 ARG A N 1
ATOM 899 C CA . ARG A 1 111 ? 7.499 -5.576 -9.429 1.00 95.06 111 ARG A CA 1
ATOM 900 C C . ARG A 1 111 ? 7.571 -4.637 -10.617 1.00 95.06 111 ARG A C 1
ATOM 902 O O . ARG A 1 111 ? 8.437 -4.797 -11.464 1.00 95.06 111 ARG A O 1
ATOM 909 N N . TYR A 1 112 ? 6.706 -3.628 -10.654 1.00 93.12 112 TYR A N 1
ATOM 910 C CA . TYR A 1 112 ? 6.697 -2.644 -11.727 1.00 93.12 112 TYR A CA 1
ATOM 911 C C . TYR A 1 112 ? 8.005 -1.844 -11.776 1.00 93.12 112 TYR A C 1
ATOM 913 O O . TYR A 1 112 ? 8.539 -1.587 -12.853 1.00 93.12 112 TYR A O 1
ATOM 921 N N . GLU A 1 113 ? 8.576 -1.507 -10.617 1.00 93.44 113 GLU A N 1
ATOM 922 C CA . GLU A 1 113 ? 9.911 -0.908 -10.548 1.00 93.44 113 GLU A CA 1
ATOM 923 C C . GLU A 1 113 ? 11.005 -1.845 -11.057 1.00 93.44 113 GLU A C 1
ATOM 925 O O . GLU A 1 113 ? 11.824 -1.429 -11.873 1.00 93.44 113 GLU A O 1
ATOM 930 N N . ALA A 1 114 ? 11.015 -3.093 -10.592 1.00 93.75 114 ALA A N 1
ATOM 931 C CA . ALA A 1 114 ? 11.989 -4.094 -11.008 1.00 93.75 114 ALA A CA 1
ATOM 932 C C . ALA A 1 114 ? 11.916 -4.361 -12.521 1.00 93.75 114 ALA A C 1
ATOM 934 O O . ALA A 1 114 ? 12.943 -4.357 -13.196 1.00 93.75 114 ALA A O 1
ATOM 935 N N . ALA A 1 115 ? 10.706 -4.477 -13.072 1.00 91.88 115 ALA A N 1
ATOM 936 C CA . ALA A 1 115 ? 10.468 -4.606 -14.504 1.00 91.88 115 ALA A CA 1
ATOM 937 C C . ALA A 1 115 ? 10.992 -3.392 -15.282 1.00 91.88 115 ALA A C 1
ATOM 939 O O . ALA A 1 115 ? 11.666 -3.545 -16.298 1.00 91.88 115 ALA A O 1
ATOM 940 N N . ASN A 1 116 ? 10.736 -2.174 -14.802 1.00 90.75 116 ASN A N 1
ATOM 941 C CA . ASN A 1 116 ? 11.251 -0.966 -15.440 1.00 90.75 116 ASN A CA 1
ATOM 942 C C . ASN A 1 116 ? 12.786 -0.888 -15.385 1.00 90.75 116 ASN A C 1
ATOM 944 O O . ASN A 1 116 ? 13.414 -0.520 -16.376 1.00 90.75 116 ASN A O 1
ATOM 948 N N . ASP A 1 117 ? 13.408 -1.249 -14.262 1.00 90.94 117 ASP A N 1
ATOM 949 C CA . ASP A 1 117 ? 14.870 -1.295 -14.136 1.00 90.94 117 ASP A CA 1
ATOM 950 C C . ASP A 1 117 ? 15.474 -2.326 -15.107 1.00 90.94 117 ASP A C 1
ATOM 952 O O . ASP A 1 117 ? 16.447 -2.026 -15.806 1.00 90.94 117 ASP A O 1
ATOM 956 N N . TYR A 1 118 ? 14.846 -3.501 -15.215 1.00 89.81 118 TYR A N 1
ATOM 957 C CA . TYR A 1 118 ? 15.215 -4.557 -16.154 1.00 89.81 118 TYR A CA 1
ATOM 958 C C . TYR A 1 118 ? 15.132 -4.086 -17.614 1.00 89.81 118 TYR A C 1
ATOM 960 O O . TYR A 1 118 ? 16.111 -4.152 -18.361 1.00 89.81 118 TYR A O 1
ATOM 968 N N . LEU A 1 119 ? 13.991 -3.518 -18.016 1.00 88.75 119 LEU A N 1
ATOM 969 C CA . LEU A 1 119 ? 13.783 -3.005 -19.372 1.00 88.75 119 LEU A CA 1
ATOM 970 C C . LEU A 1 119 ? 14.760 -1.876 -19.717 1.00 88.75 119 LEU A C 1
ATOM 972 O O . LEU A 1 119 ? 15.284 -1.827 -20.833 1.00 88.75 119 LEU A O 1
ATOM 976 N N . ASN A 1 120 ? 15.052 -0.986 -18.766 1.00 88.19 120 ASN A N 1
ATOM 977 C CA . ASN A 1 120 ? 16.037 0.076 -18.961 1.00 88.19 120 ASN A CA 1
ATOM 978 C C . ASN A 1 120 ? 17.450 -0.484 -19.169 1.00 88.19 120 ASN A C 1
ATOM 980 O O . ASN A 1 120 ? 18.183 0.026 -20.019 1.00 88.19 120 ASN A O 1
ATOM 984 N N . ALA A 1 121 ? 17.823 -1.559 -18.466 1.00 87.00 121 ALA A N 1
ATOM 985 C CA . ALA A 1 121 ? 19.097 -2.243 -18.682 1.00 87.00 121 ALA A CA 1
ATOM 986 C C . ALA A 1 121 ?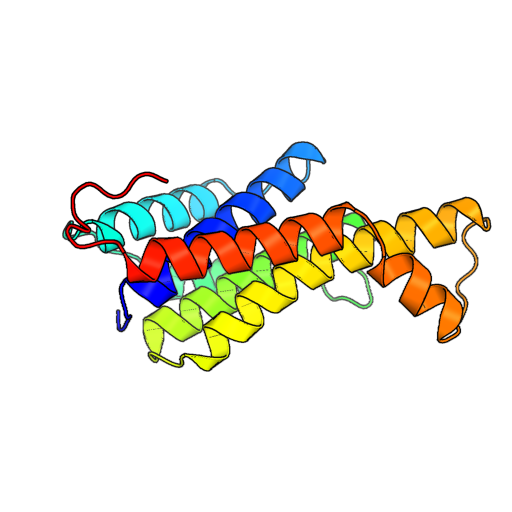 19.201 -2.873 -20.086 1.00 87.00 121 ALA A C 1
ATOM 988 O O . ALA A 1 121 ? 20.291 -2.919 -20.659 1.00 87.00 121 ALA A O 1
ATOM 989 N N . LEU A 1 122 ? 18.072 -3.289 -20.670 1.00 84.06 122 LEU A N 1
ATOM 990 C CA . LEU A 1 122 ? 17.979 -3.837 -22.029 1.00 84.06 122 LEU A CA 1
ATOM 991 C C . LEU A 1 122 ? 17.813 -2.779 -23.137 1.00 84.06 122 LEU A C 1
ATOM 993 O O . LEU A 1 122 ? 17.708 -3.128 -24.314 1.00 84.06 122 LEU A O 1
ATOM 997 N N . GLY A 1 123 ? 17.814 -1.486 -22.799 1.00 80.06 123 GLY A N 1
ATOM 998 C CA . GLY A 1 123 ? 17.708 -0.398 -23.776 1.00 80.06 123 GLY A CA 1
ATOM 999 C C . GLY A 1 123 ? 16.280 0.069 -24.082 1.00 80.06 123 GLY A C 1
ATOM 1000 O O . GLY A 1 123 ? 16.077 0.755 -25.083 1.00 80.06 123 GLY A O 1
ATOM 1001 N N . GLY A 1 124 ? 15.302 -0.260 -23.231 1.00 66.62 124 GLY A N 1
ATOM 1002 C CA . GLY A 1 124 ? 13.988 0.396 -23.197 1.00 66.62 124 GLY A CA 1
ATOM 1003 C C . GLY A 1 124 ? 13.002 -0.011 -24.295 1.00 66.62 124 GLY A C 1
ATOM 1004 O O . GLY A 1 124 ? 12.061 0.730 -24.576 1.00 66.62 124 GLY A O 1
ATOM 1005 N N . LEU A 1 125 ? 13.199 -1.161 -24.944 1.00 63.91 125 LEU A N 1
ATOM 1006 C CA . LEU A 1 125 ? 12.240 -1.678 -25.921 1.00 63.91 125 LEU A CA 1
ATOM 1007 C C . LEU A 1 125 ? 11.092 -2.399 -25.208 1.00 63.91 125 LEU A C 1
ATOM 1009 O O . LEU A 1 125 ? 11.326 -3.276 -24.381 1.00 63.91 125 LEU A O 1
ATOM 1013 N N . ALA A 1 126 ? 9.853 -2.050 -25.566 1.00 58.91 126 ALA A N 1
ATOM 1014 C CA . ALA A 1 126 ? 8.675 -2.794 -25.139 1.00 58.91 126 ALA A CA 1
ATOM 1015 C C . ALA A 1 126 ? 8.770 -4.230 -25.672 1.00 58.91 126 ALA A C 1
ATOM 1017 O O . ALA A 1 126 ? 8.794 -4.455 -26.885 1.00 58.91 126 ALA A O 1
ATOM 1018 N N . MET A 1 127 ? 8.847 -5.190 -24.759 1.00 69.12 127 MET A N 1
ATOM 1019 C CA . MET A 1 127 ? 8.992 -6.605 -25.057 1.00 69.12 127 MET A CA 1
ATOM 1020 C C . MET A 1 127 ? 8.027 -7.381 -24.171 1.00 69.12 127 MET A C 1
AT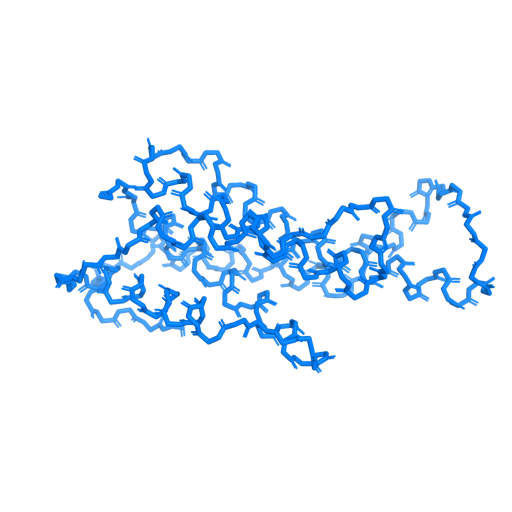OM 1022 O O . MET A 1 127 ? 7.815 -7.028 -23.013 1.00 69.12 127 MET A O 1
ATOM 1026 N N . VAL A 1 128 ? 7.401 -8.408 -24.742 1.00 77.31 128 VAL A N 1
ATOM 1027 C CA . VAL A 1 128 ? 6.681 -9.398 -23.942 1.00 77.31 128 VAL A CA 1
ATOM 1028 C C . VAL A 1 128 ? 7.740 -10.164 -23.164 1.00 77.31 128 VAL A C 1
ATOM 1030 O O . VAL A 1 128 ? 8.627 -10.748 -23.786 1.00 77.31 128 VAL A O 1
ATOM 1033 N N . LEU A 1 129 ? 7.656 -10.111 -21.837 1.00 82.25 129 LEU A N 1
ATOM 1034 C CA . LEU A 1 129 ? 8.549 -10.855 -20.962 1.00 82.25 129 LEU A CA 1
ATOM 1035 C C . LEU A 1 129 ? 8.275 -12.353 -21.127 1.00 82.25 129 LEU A C 1
ATOM 1037 O O . LEU A 1 129 ? 7.131 -12.791 -21.237 1.00 82.25 129 LEU A O 1
ATOM 1041 N N . SER A 1 130 ? 9.342 -13.131 -21.196 1.00 87.25 130 SER A N 1
ATOM 1042 C CA . SER A 1 130 ? 9.303 -14.580 -21.055 1.00 87.25 130 SER A CA 1
ATOM 1043 C C . SER A 1 130 ? 9.158 -14.971 -19.585 1.00 87.25 130 SER A C 1
ATOM 1045 O O . SER A 1 130 ? 9.563 -14.219 -18.701 1.00 87.25 130 SER A O 1
ATOM 1047 N N . ASP A 1 131 ? 8.679 -16.189 -19.323 1.00 90.69 131 ASP A N 1
ATOM 1048 C CA . ASP A 1 131 ? 8.549 -16.731 -17.962 1.00 90.69 131 ASP A CA 1
ATOM 1049 C C . ASP A 1 131 ? 9.853 -16.591 -17.148 1.00 90.69 131 ASP A C 1
ATOM 1051 O O . ASP A 1 131 ? 9.827 -16.251 -15.971 1.00 90.69 131 ASP A O 1
ATOM 1055 N N . SER A 1 132 ? 11.019 -16.780 -17.782 1.00 89.75 132 SER A N 1
ATOM 1056 C CA . SER A 1 132 ? 12.315 -16.620 -17.108 1.00 89.75 132 SER A CA 1
ATOM 1057 C C . SER A 1 132 ? 12.650 -15.175 -16.732 1.00 89.75 132 SER A C 1
ATOM 1059 O O . SER A 1 132 ? 13.373 -14.956 -15.764 1.00 89.75 132 SER A O 1
ATOM 1061 N N . GLU A 1 133 ? 12.167 -14.196 -17.498 1.00 89.06 133 GLU A N 1
ATOM 1062 C CA . GLU A 1 133 ? 12.361 -12.771 -17.196 1.00 89.06 133 GLU A CA 1
ATOM 1063 C C . GLU A 1 133 ? 11.394 -12.319 -16.096 1.00 89.06 133 GLU A C 1
ATOM 1065 O O . GLU A 1 133 ? 11.774 -11.545 -15.218 1.00 89.06 133 GLU A O 1
ATOM 1070 N N . GLU A 1 134 ? 10.169 -12.850 -16.089 1.00 89.75 134 GLU A N 1
ATOM 1071 C CA . GLU A 1 134 ? 9.231 -12.657 -14.980 1.00 89.75 134 GLU A CA 1
ATOM 1072 C C . GLU A 1 134 ? 9.776 -13.255 -13.676 1.00 89.75 134 GLU A C 1
ATOM 1074 O O . GLU A 1 134 ? 9.726 -12.595 -12.639 1.00 89.75 134 GLU A O 1
ATOM 1079 N N . ASP A 1 135 ? 10.378 -14.447 -13.729 1.00 92.06 135 ASP A N 1
ATOM 1080 C CA . ASP A 1 135 ? 11.051 -15.063 -12.580 1.00 92.06 135 ASP A CA 1
ATOM 1081 C C . ASP A 1 135 ? 12.220 -14.204 -12.060 1.00 92.06 135 ASP A C 1
ATOM 1083 O O . ASP A 1 135 ? 12.438 -14.115 -10.849 1.00 92.06 135 ASP A O 1
ATOM 1087 N N . GLU A 1 136 ? 12.973 -13.549 -12.952 1.00 90.69 136 GLU A N 1
ATOM 1088 C CA . GLU A 1 136 ? 14.063 -12.641 -12.573 1.00 90.69 136 GLU A CA 1
ATOM 1089 C C . GLU A 1 136 ? 13.534 -11.385 -11.866 1.00 90.69 136 GLU A C 1
ATOM 1091 O O . GLU A 1 136 ? 14.067 -10.990 -10.826 1.00 90.69 136 GLU A O 1
ATOM 1096 N N . ILE A 1 137 ? 12.450 -10.797 -12.377 1.00 91.19 137 ILE A N 1
ATOM 1097 C CA . ILE A 1 137 ? 11.768 -9.662 -11.740 1.00 91.19 137 ILE A CA 1
ATOM 1098 C C . ILE A 1 137 ? 11.184 -10.069 -10.382 1.00 91.19 137 ILE A C 1
ATOM 1100 O O . ILE A 1 137 ? 11.308 -9.333 -9.401 1.00 91.19 137 ILE A O 1
ATOM 1104 N N . GLU A 1 138 ? 10.585 -11.254 -10.291 1.00 93.31 138 GLU A N 1
ATOM 1105 C CA . GLU A 1 138 ? 10.009 -11.772 -9.048 1.00 93.31 138 GLU A CA 1
ATOM 1106 C C . GLU A 1 138 ? 11.085 -12.074 -7.991 1.00 93.31 138 GLU A C 1
ATOM 1108 O O . GLU A 1 138 ? 10.820 -12.002 -6.784 1.00 93.31 138 GLU A O 1
ATOM 1113 N N . ALA A 1 139 ? 12.311 -12.367 -8.432 1.00 93.38 139 ALA A N 1
ATOM 1114 C CA . ALA A 1 139 ? 13.481 -12.546 -7.581 1.00 93.38 139 ALA A CA 1
ATOM 1115 C C . ALA A 1 139 ? 14.089 -11.223 -7.073 1.00 93.38 139 ALA A C 1
ATOM 1117 O O . ALA A 1 139 ? 15.032 -11.260 -6.273 1.00 93.38 139 ALA A O 1
ATOM 1118 N N . ASP A 1 140 ? 13.562 -10.056 -7.472 1.00 96.75 140 ASP A N 1
ATOM 1119 C CA . ASP A 1 140 ? 14.052 -8.765 -6.991 1.00 96.75 140 ASP A CA 1
ATOM 1120 C C . ASP A 1 140 ? 13.970 -8.676 -5.454 1.00 96.75 140 ASP A C 1
ATOM 1122 O O . ASP A 1 140 ? 12.976 -9.016 -4.794 1.00 96.75 140 ASP A O 1
ATOM 1126 N N . THR A 1 141 ? 15.061 -8.197 -4.852 1.00 96.19 141 THR A N 1
ATOM 1127 C CA . THR A 1 141 ? 15.190 -8.077 -3.392 1.00 96.19 141 THR A CA 1
ATOM 1128 C C . THR A 1 141 ? 14.132 -7.170 -2.755 1.00 96.19 141 THR A C 1
ATOM 1130 O O . THR A 1 141 ? 13.765 -7.375 -1.599 1.00 96.19 141 THR A O 1
ATOM 1133 N N . ARG A 1 142 ? 13.600 -6.184 -3.487 1.00 95.12 142 ARG A N 1
ATOM 1134 C CA . ARG A 1 142 ? 12.519 -5.302 -3.025 1.00 95.12 142 ARG A CA 1
ATOM 1135 C C . ARG A 1 142 ? 11.201 -6.063 -2.913 1.00 95.12 142 ARG A C 1
ATOM 1137 O O . ARG A 1 142 ? 10.514 -5.924 -1.902 1.00 95.12 142 ARG A O 1
ATOM 1144 N N . VAL A 1 143 ? 10.888 -6.903 -3.903 1.00 95.88 143 VAL A N 1
ATOM 1145 C CA . VAL A 1 143 ? 9.665 -7.723 -3.939 1.00 95.88 143 VAL A CA 1
ATOM 1146 C C . VAL A 1 143 ? 9.686 -8.742 -2.802 1.00 95.88 143 VAL A C 1
ATOM 1148 O O . VAL A 1 143 ? 8.757 -8.808 -1.994 1.00 95.88 143 VAL A O 1
ATOM 1151 N N . SER A 1 144 ? 10.776 -9.503 -2.687 1.00 95.75 144 SER A N 1
ATOM 1152 C CA . SER A 1 144 ? 10.960 -10.476 -1.601 1.00 95.75 144 SER A CA 1
ATOM 1153 C C . SER A 1 144 ? 10.957 -9.819 -0.215 1.00 95.75 144 SER A C 1
ATOM 1155 O O . SER A 1 144 ? 10.250 -10.292 0.675 1.00 95.75 144 SER A O 1
ATOM 1157 N N . SER A 1 145 ? 11.638 -8.680 -0.043 1.00 96.62 145 SER A N 1
ATOM 1158 C CA . SER A 1 145 ? 11.628 -7.937 1.224 1.00 96.62 145 SER A CA 1
ATOM 1159 C C . SER A 1 145 ? 10.230 -7.453 1.621 1.00 96.62 145 SER A C 1
ATOM 1161 O O . SER A 1 145 ? 9.893 -7.472 2.806 1.00 96.62 145 SER A O 1
ATOM 1163 N N . GLU A 1 146 ? 9.396 -7.012 0.674 1.00 97.38 146 GLU A N 1
ATOM 1164 C CA . GLU A 1 146 ? 8.020 -6.621 0.999 1.00 97.38 146 GLU A CA 1
ATOM 1165 C C . GLU A 1 146 ? 7.166 -7.834 1.392 1.00 97.38 146 GLU A C 1
ATOM 1167 O O . GLU A 1 146 ? 6.437 -7.753 2.380 1.00 97.38 146 GLU A O 1
ATOM 1172 N N .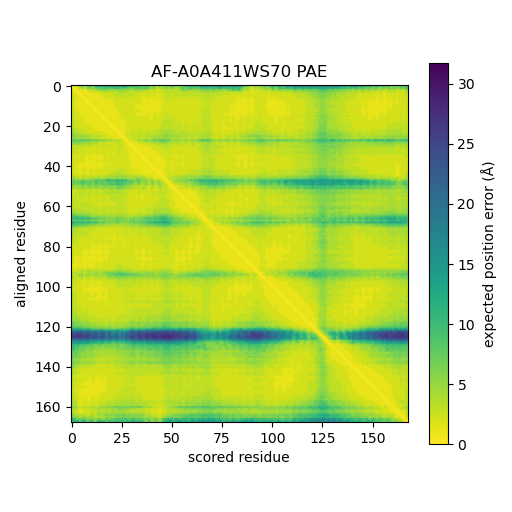 LYS A 1 147 ? 7.301 -8.988 0.722 1.00 97.12 147 LYS A N 1
ATOM 1173 C CA . LYS A 1 147 ? 6.600 -10.227 1.126 1.00 97.12 147 LYS A CA 1
ATOM 1174 C C . LYS A 1 147 ? 6.935 -10.643 2.559 1.00 97.12 147 LYS A C 1
ATOM 1176 O O . LYS A 1 147 ? 6.045 -11.040 3.320 1.00 97.12 147 LYS A O 1
ATOM 1181 N N . GLU A 1 148 ? 8.210 -10.550 2.931 1.00 98.00 148 GLU A N 1
ATOM 1182 C CA . GLU A 1 148 ? 8.675 -10.825 4.292 1.00 98.00 148 GLU A CA 1
ATOM 1183 C C . GLU A 1 148 ? 8.031 -9.859 5.290 1.00 98.00 148 GLU A C 1
ATOM 1185 O O . GLU A 1 148 ? 7.377 -10.307 6.233 1.00 98.00 148 GLU A O 1
ATOM 1190 N N . LYS A 1 149 ? 8.094 -8.547 5.029 1.00 98.12 149 LYS A N 1
ATOM 1191 C CA . LYS A 1 149 ? 7.479 -7.521 5.890 1.00 98.12 149 LYS A CA 1
ATOM 1192 C C . LYS A 1 149 ? 5.974 -7.714 6.050 1.00 98.12 149 LYS A C 1
ATOM 1194 O O . LYS A 1 149 ? 5.464 -7.617 7.161 1.00 98.12 149 LYS A O 1
ATOM 1199 N N . GLN A 1 150 ? 5.249 -8.034 4.978 1.00 97.69 150 GLN A N 1
ATOM 1200 C CA . GLN A 1 150 ? 3.814 -8.327 5.061 1.00 97.69 150 GLN A CA 1
ATOM 1201 C C . GLN A 1 150 ? 3.524 -9.570 5.912 1.00 97.69 150 GLN A C 1
ATOM 1203 O O . GLN A 1 150 ? 2.520 -9.624 6.627 1.00 97.69 150 GLN A O 1
ATOM 1208 N N . SER A 1 151 ? 4.387 -10.585 5.844 1.00 97.75 151 SER A N 1
ATOM 1209 C CA . SER A 1 151 ? 4.268 -11.798 6.659 1.00 97.75 151 SER A CA 1
ATOM 1210 C C . SER A 1 151 ? 4.553 -11.510 8.135 1.00 97.75 151 SER A C 1
ATOM 1212 O O . SER A 1 151 ? 3.814 -11.972 9.009 1.00 97.75 151 SER A O 1
ATOM 1214 N N . GLU A 1 152 ? 5.570 -10.696 8.415 1.00 97.69 152 GLU A N 1
ATOM 1215 C CA . GLU A 1 152 ? 5.888 -10.203 9.755 1.00 97.69 152 GLU A CA 1
ATOM 1216 C C . GLU A 1 152 ? 4.752 -9.356 10.333 1.00 97.69 152 GLU A C 1
ATOM 1218 O O . GLU A 1 152 ? 4.336 -9.599 11.465 1.00 97.69 152 GLU A O 1
ATOM 1223 N N . ASP A 1 153 ? 4.183 -8.430 9.556 1.00 97.44 153 ASP A N 1
ATOM 1224 C CA . ASP A 1 153 ? 3.050 -7.607 9.984 1.00 97.44 153 ASP A CA 1
ATOM 1225 C C . ASP A 1 153 ? 1.854 -8.482 10.383 1.00 97.44 153 ASP A C 1
ATOM 1227 O O . ASP A 1 153 ? 1.250 -8.263 11.433 1.00 97.44 153 ASP A O 1
ATOM 1231 N N . LYS A 1 154 ? 1.529 -9.512 9.586 1.00 96.56 154 LYS A N 1
ATOM 1232 C CA . LYS A 1 154 ? 0.452 -10.472 9.897 1.00 96.56 154 LYS A CA 1
ATOM 1233 C C . LYS A 1 154 ? 0.739 -11.245 11.182 1.00 96.56 154 LYS A C 1
ATOM 1235 O O . LYS A 1 154 ? -0.152 -11.422 12.015 1.00 96.56 154 LYS A O 1
ATOM 1240 N N . TYR A 1 155 ? 1.977 -11.700 11.350 1.00 97.06 155 TYR A N 1
ATOM 1241 C CA . TYR A 1 155 ? 2.407 -12.413 12.549 1.00 97.06 155 TYR A CA 1
ATOM 1242 C C . TYR A 1 155 ? 2.315 -11.536 13.803 1.00 97.06 155 TYR A C 1
ATOM 1244 O O . TYR A 1 155 ? 1.802 -11.977 14.832 1.00 97.06 155 TYR A O 1
ATOM 1252 N N . LEU A 1 156 ? 2.783 -10.289 13.716 1.00 95.62 156 LEU A N 1
ATOM 1253 C CA . LEU A 1 156 ? 2.722 -9.314 14.801 1.00 95.62 156 LEU A CA 1
ATOM 1254 C C . LEU A 1 156 ? 1.279 -8.937 15.127 1.00 95.62 156 LEU A C 1
ATOM 1256 O O . LEU A 1 156 ? 0.917 -8.938 16.302 1.00 95.62 156 LEU A O 1
ATOM 1260 N N . ALA A 1 157 ? 0.438 -8.711 14.115 1.00 95.69 157 ALA A N 1
ATOM 1261 C CA . ALA A 1 157 ? -0.983 -8.426 14.288 1.00 95.69 157 ALA A CA 1
ATOM 1262 C C . ALA A 1 157 ? -1.680 -9.490 15.146 1.00 95.69 157 ALA A C 1
ATOM 1264 O O . ALA A 1 157 ? -2.427 -9.155 16.062 1.00 95.69 157 ALA A O 1
ATOM 1265 N N . GLY A 1 158 ? -1.381 -10.772 14.908 1.00 94.62 158 GLY A N 1
ATOM 1266 C CA . GLY A 1 158 ? -1.930 -11.891 15.680 1.00 94.62 158 GLY A CA 1
ATOM 1267 C C . GLY A 1 158 ? -1.474 -11.961 17.143 1.00 94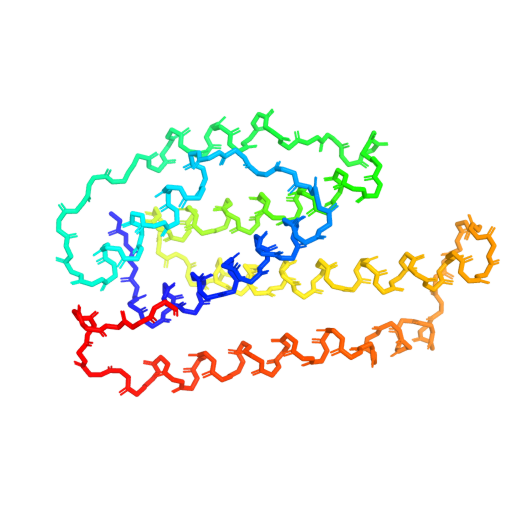.62 158 GLY A C 1
ATOM 1268 O O . GLY A 1 158 ? -2.034 -12.733 17.919 1.00 94.62 158 GLY A O 1
ATOM 1269 N N . LYS A 1 159 ? -0.466 -11.175 17.533 1.00 94.69 159 LYS A N 1
ATOM 1270 C CA . LYS A 1 159 ? 0.075 -11.126 18.899 1.00 94.69 159 LYS A CA 1
ATOM 1271 C C . LYS A 1 159 ? -0.324 -9.882 19.682 1.00 94.69 159 LYS A 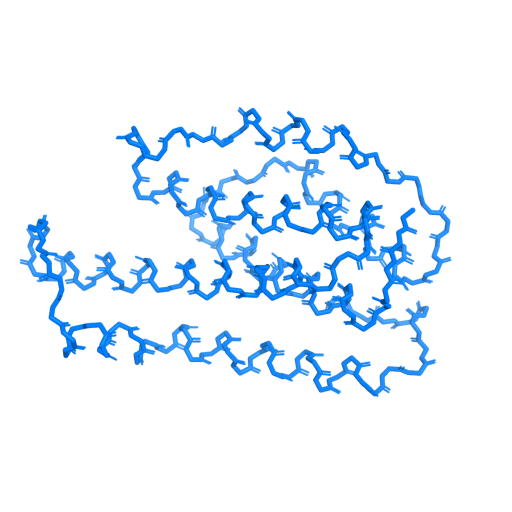C 1
ATOM 1273 O O . LYS A 1 159 ? -0.035 -9.811 20.877 1.00 94.69 159 LYS A O 1
ATOM 1278 N N . ILE A 1 160 ? -0.938 -8.894 19.037 1.00 95.25 160 ILE A N 1
ATOM 1279 C CA . ILE A 1 160 ? -1.319 -7.651 19.703 1.00 95.25 160 ILE A CA 1
ATOM 1280 C C . ILE A 1 160 ? -2.534 -7.916 20.593 1.00 95.25 160 ILE A C 1
ATOM 1282 O O . ILE A 1 160 ? -3.601 -8.306 20.128 1.00 95.25 160 ILE A O 1
ATOM 1286 N N . VAL A 1 161 ? -2.347 -7.688 21.893 1.00 91.88 161 VAL A N 1
ATOM 1287 C CA . VAL A 1 161 ? -3.399 -7.812 22.916 1.00 91.88 161 VAL A CA 1
ATOM 1288 C C . VAL A 1 161 ? -3.982 -6.461 23.328 1.00 91.88 161 VAL A C 1
ATOM 1290 O O . VAL A 1 161 ? -5.098 -6.406 23.834 1.00 91.88 161 VAL A O 1
ATOM 1293 N N . ASP A 1 162 ? -3.236 -5.377 23.106 1.00 93.06 162 ASP A N 1
ATOM 1294 C CA . ASP A 1 162 ? -3.627 -4.013 23.451 1.00 93.06 162 ASP A CA 1
ATOM 1295 C C . ASP A 1 162 ? -3.401 -3.078 22.260 1.00 93.06 162 ASP A C 1
ATOM 1297 O O . ASP A 1 162 ? -2.294 -2.600 21.999 1.00 93.06 162 ASP A O 1
ATOM 1301 N N . TRP A 1 163 ? -4.485 -2.821 21.532 1.00 94.44 163 TRP A N 1
ATOM 1302 C CA . TRP A 1 163 ? -4.479 -1.955 20.360 1.00 94.44 163 TRP A CA 1
ATOM 1303 C C . TRP A 1 163 ? -4.297 -0.476 20.702 1.00 94.44 163 TRP A C 1
ATOM 1305 O O . TRP A 1 163 ? -3.820 0.276 19.856 1.00 94.44 163 TRP A O 1
ATOM 1315 N N . ALA A 1 164 ? -4.596 -0.040 21.931 1.00 92.69 164 ALA A N 1
ATOM 1316 C CA . ALA A 1 164 ? -4.483 1.371 22.308 1.00 92.69 164 ALA A CA 1
ATOM 1317 C C . ALA A 1 164 ? -3.029 1.876 22.271 1.00 92.69 164 ALA A C 1
ATOM 1319 O O . ALA A 1 164 ? -2.788 3.060 22.030 1.00 92.69 164 ALA A O 1
ATOM 1320 N N . ASN A 1 165 ? -2.066 0.967 22.457 1.00 88.75 165 ASN A N 1
ATOM 1321 C CA . ASN A 1 165 ? -0.633 1.257 22.518 1.00 88.75 165 ASN A CA 1
ATOM 1322 C C . ASN A 1 165 ? 0.150 0.769 21.286 1.00 88.75 165 ASN A C 1
ATOM 1324 O O . ASN A 1 165 ? 1.382 0.737 21.311 1.00 88.75 165 ASN A O 1
ATOM 1328 N N . VAL A 1 166 ? -0.530 0.394 20.196 1.00 89.88 166 VAL A N 1
ATOM 1329 C CA . VAL A 1 166 ? 0.150 -0.094 18.988 1.00 89.88 166 VAL A CA 1
ATOM 1330 C C . VAL A 1 166 ? 0.986 1.009 18.325 1.00 89.88 166 VAL A C 1
ATOM 1332 O O . VAL A 1 166 ? 0.528 2.142 18.130 1.00 89.88 166 VAL A O 1
ATOM 1335 N N . ILE A 1 167 ? 2.227 0.682 17.963 1.00 79.62 167 ILE A N 1
ATOM 1336 C CA . ILE A 1 167 ? 3.164 1.592 17.290 1.00 79.62 167 ILE A CA 1
ATOM 1337 C C . ILE A 1 167 ? 2.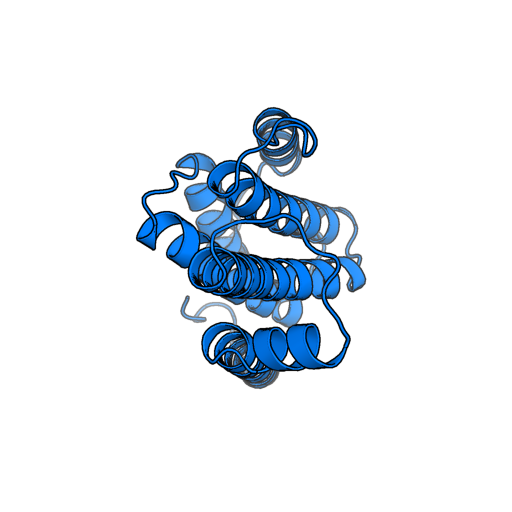997 1.467 15.768 1.00 79.62 167 ILE A C 1
ATOM 1339 O O . ILE A 1 167 ? 2.707 0.382 15.259 1.00 79.62 167 ILE A O 1
ATOM 1343 N N . ARG A 1 168 ? 3.157 2.600 15.076 1.00 82.94 168 ARG A N 1
ATOM 1344 C CA . ARG A 1 168 ? 3.158 2.705 13.612 1.00 82.94 168 ARG A CA 1
ATOM 1345 C C . ARG A 1 168 ? 4.372 2.009 13.003 1.00 82.94 168 ARG A C 1
ATOM 1347 O O . ARG A 1 168 ? 5.475 2.115 13.571 1.00 82.94 168 ARG A O 1
#

pLDDT: mean 92.45, std 5.92, range [58.91, 98.12]

InterPro domains:
  IPR023381 YP001051499.1-like domain superfamily [G3DSA:1.20.1590.10] (5-157)

Mean predicted aligned error: 4.04 Å

Sequence (168 aa):
MIFRETELYVALKCIGRLLLNLESRKLTVPAEISLFVEDLWLVLRGQKNRVALTKIDRKIERLIVDEQDAGFEESLVNRGYYALSCLILYLQEGHSLSIQHILEEALESFRYEAANDYLNALGGLAMVLSDSEEDEIEADTRVSSEKEKQSEDKYLAGKIVDWANVIR

Foldseek 3Di:
DDEDLLLLQLLLLLLVVLVVVLVVVVNDDPVVVVVLSVQSLCVSLVHPGDRPLVVVLVVLVVLQDDPVPDDLSSVSVNLSSLLSNLVSCCVVPVPSVSSVSNLVSSLVSQLSVLVCVVCVVVPNDDDDDDPVRSVVSCPDPSNVVSVVVSVVSSVVSVVDPRSNPDDD

Radius of gyration: 16.78 Å; Cα contacts (8 Å, |Δi|>4): 157; chains: 1; bounding box: 37×33×49 Å

Nearest PDB structures (foldseek):
  2rld-assembly1_E  TM=3.143E-01  e=1.547E+00  Bacteroides thetaiotaomicron VPI-5482